Protein AF-A0A0M0SVV4-F1 (afdb_monomer_lite)

Sequence (139 aa):
MQYELIQNQTFRPVFERLLQEGLRLTVWFPDHIEVQSAEGLVEEAEELFGVTAEVIDDPQSFGKHILLPYLTEVEHREDGFIRYEAELTEELRHLVRELTLPMLTEGDFEVLYSYQIETDTERFFVEDWFQAELQKLPN

Radius of gyration: 15.94 Å; chains: 1; bounding box: 39×30×42 Å

Foldseek 3Di:
DDKDKDDAPRLPVVLLVLLVQFFKKKWKAFLDDDQDPCVVVQVVCCVVPVDRADDPSALQVVLCVVCVVQWDFDDDDPVRITMIMHTSDPVNSVSVCVLPVCCNPVVRRQNAMWMWTDHPFWIWTQHSPRTIMIDTDDD

Structure (mmCIF, N/CA/C/O backbone):
data_AF-A0A0M0SVV4-F1
#
_entry.id   AF-A0A0M0SVV4-F1
#
loop_
_atom_site.group_PDB
_atom_site.id
_atom_site.type_symbol
_atom_site.label_atom_id
_atom_site.label_alt_id
_atom_site.label_comp_id
_atom_site.label_asym_id
_atom_site.label_entity_id
_atom_site.label_seq_id
_atom_site.pdbx_PDB_ins_code
_atom_site.Cartn_x
_atom_site.Cartn_y
_atom_site.Cartn_z
_atom_site.occupancy
_atom_site.B_iso_or_equiv
_atom_site.auth_seq_id
_atom_site.auth_comp_id
_atom_site.auth_asym_id
_atom_site.auth_atom_id
_atom_site.pdbx_PDB_model_num
ATOM 1 N N . MET A 1 1 ? -14.526 15.061 8.306 1.00 54.16 1 MET A N 1
ATOM 2 C CA . MET A 1 1 ? -13.364 14.175 8.536 1.00 54.16 1 MET A CA 1
ATOM 3 C C . MET A 1 1 ? -12.107 14.994 8.298 1.00 54.16 1 MET A C 1
ATOM 5 O O . MET A 1 1 ? -12.141 15.856 7.430 1.00 54.16 1 MET A O 1
ATOM 9 N N . GLN A 1 2 ? -11.065 14.799 9.106 1.00 65.19 2 GLN A N 1
ATOM 10 C CA . GLN A 1 2 ? -9.784 15.498 8.967 1.00 65.19 2 GLN A CA 1
ATOM 11 C C . GLN A 1 2 ? -8.850 14.615 8.131 1.00 65.19 2 GLN A C 1
ATOM 13 O O . GLN A 1 2 ? -8.696 13.439 8.463 1.00 65.19 2 GLN A O 1
ATOM 18 N N . TYR A 1 3 ? -8.292 15.168 7.054 1.00 73.12 3 TYR A N 1
ATOM 19 C CA . TYR A 1 3 ? -7.272 14.526 6.226 1.00 73.12 3 TYR A CA 1
ATOM 20 C C . TYR A 1 3 ? -5.982 15.346 6.305 1.00 73.12 3 TYR A C 1
ATOM 22 O O . TYR A 1 3 ? -6.030 16.575 6.404 1.00 73.12 3 TYR A O 1
ATOM 30 N N . GLU A 1 4 ? -4.846 14.662 6.317 1.00 81.62 4 GLU A N 1
ATOM 31 C CA . GLU A 1 4 ? -3.512 15.251 6.311 1.00 81.62 4 GLU A CA 1
ATOM 32 C C . GLU A 1 4 ? -2.758 14.739 5.086 1.00 81.62 4 GLU A C 1
ATOM 34 O O . GLU A 1 4 ? -2.645 13.532 4.885 1.00 81.62 4 GLU A O 1
ATOM 39 N N . LEU A 1 5 ? -2.257 15.662 4.263 1.00 80.12 5 LEU A N 1
ATOM 40 C CA . LEU A 1 5 ? -1.395 15.329 3.136 1.00 80.12 5 LEU A CA 1
ATOM 41 C C . LEU A 1 5 ? 0.038 15.153 3.651 1.00 80.12 5 LEU A C 1
ATOM 43 O O . LEU A 1 5 ? 0.625 16.087 4.201 1.00 80.12 5 LEU A O 1
ATOM 47 N N . ILE A 1 6 ? 0.597 13.963 3.469 1.00 76.69 6 ILE A N 1
ATOM 48 C CA . ILE A 1 6 ? 1.941 13.595 3.904 1.00 76.69 6 ILE A CA 1
ATOM 49 C C . ILE A 1 6 ? 2.885 13.717 2.706 1.00 76.69 6 ILE A C 1
ATOM 51 O O . ILE A 1 6 ? 2.698 13.055 1.689 1.00 76.69 6 ILE A O 1
ATOM 55 N N . GLN A 1 7 ? 3.907 14.569 2.826 1.00 67.88 7 GLN A N 1
ATOM 56 C CA . GLN A 1 7 ? 4.898 14.818 1.776 1.00 67.88 7 GLN A CA 1
ATOM 57 C C . GLN A 1 7 ? 6.326 14.670 2.318 1.00 67.88 7 GLN A C 1
ATOM 59 O O . GLN A 1 7 ? 6.629 15.103 3.432 1.00 67.88 7 GLN A O 1
ATOM 64 N N . ASN A 1 8 ? 7.233 14.148 1.486 1.00 66.25 8 A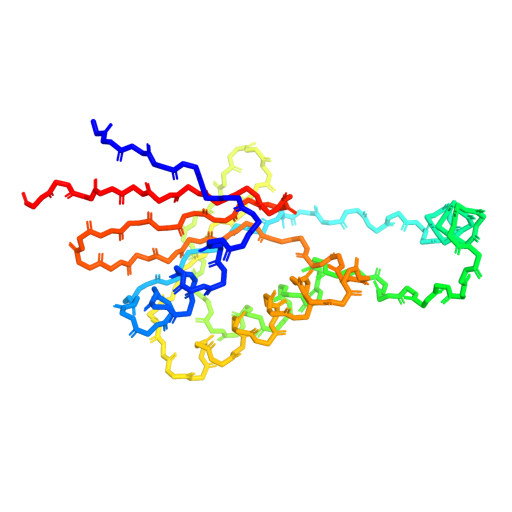SN A N 1
ATOM 65 C CA . ASN A 1 8 ? 8.681 14.157 1.726 1.00 66.25 8 ASN A CA 1
ATOM 66 C C . ASN A 1 8 ? 9.069 13.516 3.090 1.00 66.25 8 ASN A C 1
ATOM 68 O O . ASN A 1 8 ? 8.658 12.393 3.375 1.00 66.25 8 ASN A O 1
ATOM 72 N N . GLN A 1 9 ? 9.856 14.188 3.941 1.00 64.50 9 GLN A N 1
ATOM 73 C CA . GLN A 1 9 ? 10.524 13.611 5.126 1.00 64.50 9 GLN A CA 1
ATOM 74 C C . GLN A 1 9 ? 9.603 12.924 6.154 1.00 64.50 9 GLN A C 1
ATOM 76 O O . GLN A 1 9 ? 10.079 12.106 6.944 1.00 64.50 9 GLN A O 1
ATOM 81 N N . THR A 1 10 ? 8.305 13.236 6.170 1.00 74.69 10 THR A N 1
ATOM 82 C CA . THR A 1 10 ? 7.337 12.634 7.100 1.00 74.69 10 THR A CA 1
ATOM 83 C C . THR A 1 10 ? 6.695 11.354 6.570 1.00 74.69 10 THR A C 1
ATOM 85 O O . THR A 1 10 ? 6.134 10.604 7.367 1.00 74.69 10 THR A O 1
ATOM 88 N N . PHE A 1 11 ? 6.829 11.047 5.274 1.00 81.38 11 PHE A N 1
ATOM 89 C CA . PHE A 1 11 ? 6.246 9.847 4.672 1.00 81.38 11 PHE A CA 1
ATOM 90 C C . PHE A 1 11 ? 6.772 8.578 5.334 1.00 81.38 11 PHE A C 1
ATOM 92 O O . PHE A 1 11 ? 5.994 7.779 5.843 1.00 81.38 11 PHE A O 1
ATOM 99 N N . ARG A 1 12 ? 8.098 8.397 5.368 1.00 83.88 12 ARG A N 1
ATOM 100 C CA . ARG A 1 12 ? 8.705 7.138 5.815 1.00 83.88 12 ARG A CA 1
ATOM 101 C C . ARG A 1 12 ? 8.336 6.768 7.259 1.00 83.88 12 ARG A C 1
ATOM 103 O O . ARG A 1 12 ? 7.907 5.635 7.453 1.00 83.88 12 ARG A O 1
ATOM 110 N N . PRO A 1 13 ? 8.444 7.663 8.262 1.00 86.56 13 PRO A N 1
ATOM 111 C CA . PRO A 1 13 ? 8.035 7.328 9.627 1.00 86.56 13 PRO A CA 1
ATOM 112 C C . PRO A 1 13 ? 6.546 6.974 9.745 1.00 86.56 13 PRO A C 1
ATOM 114 O O . PRO A 1 13 ? 6.185 6.076 10.503 1.00 86.56 13 PRO A O 1
ATOM 117 N N . VAL A 1 14 ? 5.681 7.664 8.994 1.00 88.44 14 VAL A N 1
ATOM 118 C CA . VAL A 1 14 ? 4.232 7.411 8.991 1.00 88.44 14 VAL A CA 1
ATOM 119 C C . VAL A 1 14 ? 3.928 6.066 8.333 1.00 88.44 14 VAL A C 1
ATOM 121 O O . VAL A 1 14 ? 3.235 5.243 8.927 1.00 88.44 14 VAL A O 1
ATOM 124 N N . PHE A 1 15 ? 4.516 5.810 7.166 1.00 88.44 15 PHE A N 1
ATOM 125 C CA . PHE A 1 15 ? 4.411 4.547 6.447 1.00 88.44 15 PHE A CA 1
ATOM 126 C C . PHE A 1 15 ? 4.906 3.367 7.287 1.00 88.44 15 PHE A C 1
ATOM 128 O O . PHE A 1 15 ? 4.177 2.397 7.442 1.00 88.44 15 PHE A O 1
ATOM 135 N N . GLU A 1 16 ? 6.103 3.449 7.879 1.00 90.50 16 GLU A N 1
ATOM 136 C CA . GLU A 1 16 ? 6.659 2.358 8.692 1.00 90.50 16 GLU A CA 1
ATOM 137 C C . GLU A 1 16 ? 5.776 2.049 9.913 1.00 90.50 16 GLU A C 1
ATOM 139 O O . GLU A 1 16 ? 5.564 0.877 10.222 1.00 90.50 16 GLU A O 1
ATOM 144 N N . ARG A 1 17 ? 5.212 3.071 10.576 1.00 93.31 17 ARG A N 1
ATOM 145 C CA . ARG A 1 17 ? 4.256 2.879 11.680 1.00 93.31 17 ARG A CA 1
ATOM 146 C C . ARG A 1 17 ? 2.983 2.185 11.202 1.00 93.31 17 ARG A C 1
ATOM 148 O O . ARG A 1 17 ? 2.565 1.188 11.780 1.00 93.31 17 ARG A O 1
ATOM 155 N N . LEU A 1 18 ? 2.366 2.691 10.141 1.00 92.44 18 LEU A N 1
ATOM 156 C CA . LEU A 1 18 ? 1.107 2.142 9.636 1.00 92.44 18 LEU A CA 1
ATOM 157 C C . LEU A 1 18 ? 1.285 0.748 9.054 1.00 92.44 18 LEU A C 1
ATOM 159 O O . LEU A 1 18 ? 0.405 -0.087 9.190 1.00 92.44 18 LEU A O 1
ATOM 163 N N . LEU A 1 19 ? 2.443 0.448 8.478 1.00 92.00 19 LEU A N 1
ATOM 164 C CA . LEU A 1 19 ? 2.775 -0.898 8.048 1.00 92.00 19 LEU A CA 1
ATOM 165 C C . LEU A 1 19 ? 2.974 -1.855 9.230 1.00 92.00 19 LEU A C 1
ATOM 167 O O . LEU A 1 19 ? 2.904 -3.058 9.026 1.00 92.00 19 LEU A O 1
ATOM 171 N N . GLN A 1 20 ? 3.198 -1.373 10.457 1.00 93.12 20 GLN A N 1
ATOM 172 C CA . GLN A 1 20 ? 3.209 -2.189 11.682 1.00 93.12 20 GLN A CA 1
ATOM 173 C C . GLN A 1 20 ? 1.819 -2.305 12.320 1.00 93.12 20 GLN A C 1
ATOM 175 O O . GLN A 1 20 ? 1.453 -3.371 12.804 1.00 93.12 20 GLN A O 1
ATOM 180 N N . GLU A 1 21 ? 1.027 -1.237 12.294 1.00 94.00 21 GLU A N 1
ATOM 181 C CA . GLU A 1 21 ? -0.299 -1.174 12.932 1.00 94.00 21 GLU A CA 1
ATOM 182 C C . GLU A 1 21 ? -1.439 -1.640 12.011 1.00 94.00 21 GLU A C 1
ATOM 184 O O . GLU A 1 21 ? -2.521 -1.986 12.478 1.00 94.00 21 GLU A O 1
ATOM 189 N N . GLY A 1 22 ? -1.204 -1.650 10.700 1.00 93.12 22 GLY A N 1
ATOM 190 C CA . GLY A 1 22 ? -2.199 -1.916 9.668 1.00 93.12 22 GLY A CA 1
ATOM 191 C C . GLY A 1 22 ? -2.803 -3.305 9.781 1.00 93.12 22 GLY A C 1
ATOM 192 O O . GLY A 1 22 ? -2.109 -4.276 10.068 1.00 93.12 22 GLY A O 1
ATOM 193 N N . LEU A 1 23 ? -4.100 -3.398 9.531 1.00 94.88 23 LEU A N 1
ATOM 194 C CA . LEU A 1 23 ? -4.877 -4.633 9.564 1.00 94.88 23 LEU A CA 1
ATOM 195 C C . LEU A 1 23 ? -5.255 -5.092 8.158 1.00 94.88 23 LEU A C 1
ATOM 197 O O . LEU A 1 23 ? -5.335 -6.293 7.904 1.00 94.88 23 LEU A O 1
ATOM 201 N N . ARG A 1 24 ? -5.452 -4.144 7.237 1.00 96.25 24 ARG A N 1
ATOM 202 C CA . ARG A 1 24 ? -5.882 -4.416 5.866 1.00 96.25 24 ARG A CA 1
ATOM 203 C C . ARG A 1 24 ? -5.076 -3.617 4.857 1.00 96.25 24 ARG A C 1
ATOM 205 O O . ARG A 1 24 ? -4.814 -2.434 5.075 1.00 96.25 24 ARG A O 1
ATOM 212 N N . LEU A 1 25 ? -4.731 -4.281 3.757 1.00 95.12 25 LEU A N 1
ATOM 213 C CA . LEU A 1 25 ? -4.191 -3.675 2.549 1.00 95.12 25 LEU A CA 1
ATOM 214 C C . LEU A 1 25 ? -5.311 -3.637 1.515 1.00 95.12 25 LEU A C 1
ATOM 216 O O . LEU A 1 25 ? -5.941 -4.663 1.261 1.00 95.12 25 LEU A O 1
ATOM 220 N N . THR A 1 26 ? -5.522 -2.485 0.897 1.00 94.38 26 THR A N 1
ATOM 221 C CA . THR A 1 26 ? -6.310 -2.363 -0.330 1.00 94.38 26 THR A CA 1
ATOM 222 C C . THR A 1 26 ? -5.389 -1.896 -1.439 1.00 94.38 26 THR A C 1
ATOM 224 O O . THR A 1 26 ? -4.598 -0.981 -1.229 1.00 94.38 26 THR A O 1
ATOM 227 N N . VAL A 1 27 ? -5.472 -2.525 -2.605 1.00 90.88 27 VAL A N 1
ATOM 228 C CA . VAL A 1 27 ? -4.665 -2.171 -3.776 1.00 90.88 27 VAL A CA 1
ATOM 229 C C . VAL A 1 27 ? -5.586 -1.962 -4.964 1.00 90.88 27 VAL A C 1
ATOM 231 O O . VAL A 1 27 ? -6.548 -2.711 -5.142 1.00 90.88 27 VAL A O 1
ATOM 234 N N . TRP A 1 28 ? -5.285 -0.958 -5.780 1.00 88.50 28 TRP A N 1
ATOM 235 C CA . TRP A 1 28 ? -5.951 -0.739 -7.055 1.00 88.50 28 TRP A CA 1
ATOM 236 C C . TRP A 1 28 ? -4.948 -0.949 -8.176 1.00 88.50 28 TRP A C 1
ATOM 238 O O . TRP A 1 28 ? -3.954 -0.234 -8.267 1.00 88.50 28 TRP A O 1
ATOM 248 N N . PHE A 1 29 ? -5.230 -1.929 -9.029 1.00 84.94 29 PHE A N 1
ATOM 249 C CA . PHE A 1 29 ? -4.476 -2.139 -10.258 1.00 84.94 29 PHE A CA 1
ATOM 250 C C . PHE A 1 29 ? -5.328 -1.750 -11.458 1.00 84.94 29 PHE A C 1
ATOM 252 O O . PHE A 1 29 ? -6.524 -2.047 -11.443 1.00 84.94 29 PHE A O 1
ATOM 259 N N . PRO A 1 30 ? -4.742 -1.177 -12.516 1.00 78.25 30 PRO A N 1
ATOM 260 C CA . PRO A 1 30 ? -5.443 -1.060 -13.785 1.00 78.25 30 PRO A CA 1
ATOM 261 C C . PRO A 1 30 ? -5.851 -2.452 -14.307 1.00 78.25 30 PRO A C 1
ATOM 263 O O . PRO A 1 30 ? -5.152 -3.464 -14.110 1.00 78.25 30 PRO A O 1
ATOM 266 N N . ASP A 1 31 ? -7.028 -2.513 -14.927 1.00 75.12 31 ASP A N 1
ATOM 267 C CA . ASP A 1 31 ? -7.590 -3.709 -15.556 1.00 75.12 31 ASP A CA 1
ATOM 268 C C . ASP A 1 31 ? -6.795 -4.106 -16.809 1.00 75.12 31 ASP A C 1
ATOM 270 O O . ASP A 1 31 ? -6.570 -5.295 -17.058 1.00 75.12 31 ASP A O 1
ATOM 274 N N . HIS A 1 32 ? -6.272 -3.108 -17.517 1.00 66.44 32 HIS A N 1
ATOM 275 C CA . HIS A 1 32 ? -5.385 -3.225 -18.656 1.00 66.44 32 HIS A CA 1
ATOM 276 C C . HIS A 1 32 ? -4.152 -2.334 -18.474 1.00 66.44 32 HIS A C 1
ATOM 278 O O . HIS A 1 32 ? -4.272 -1.137 -18.232 1.00 66.44 32 HIS A O 1
ATOM 284 N N . ILE A 1 33 ? -2.963 -2.921 -18.620 1.00 61.59 33 ILE A N 1
ATOM 285 C CA . ILE A 1 33 ? -1.708 -2.172 -18.688 1.00 61.59 33 ILE A CA 1
ATOM 286 C C . ILE A 1 33 ? -1.270 -2.192 -20.153 1.00 61.59 33 ILE A C 1
ATOM 288 O O . ILE A 1 33 ? -0.909 -3.246 -20.682 1.00 61.59 33 ILE A O 1
ATOM 292 N N . GLU A 1 34 ? -1.368 -1.048 -20.833 1.00 52.28 34 GLU A N 1
ATOM 293 C CA . GLU A 1 34 ? -0.777 -0.888 -22.162 1.00 52.28 34 GLU A CA 1
ATOM 294 C C . GLU A 1 34 ? 0.734 -0.710 -21.996 1.00 52.28 34 GLU A C 1
ATOM 296 O O . GLU A 1 34 ? 1.204 0.357 -21.605 1.00 52.28 34 GLU A O 1
ATOM 301 N N . VAL A 1 35 ? 1.503 -1.759 -22.295 1.00 51.88 35 VAL A N 1
ATOM 302 C CA . VAL A 1 35 ? 2.967 -1.681 -22.361 1.00 51.88 35 VAL A CA 1
ATOM 303 C C . VAL A 1 35 ? 3.334 -0.800 -23.557 1.00 51.88 35 VAL A C 1
ATOM 305 O O . VAL A 1 35 ? 3.358 -1.261 -24.701 1.00 51.88 35 VAL A O 1
ATOM 308 N N . GLN A 1 36 ? 3.577 0.489 -23.321 1.00 47.44 36 GLN A N 1
ATOM 309 C CA . GLN A 1 36 ? 4.258 1.319 -24.309 1.00 47.44 36 GLN A CA 1
ATOM 310 C C . GLN A 1 36 ? 5.699 0.819 -24.426 1.00 47.44 36 GLN A C 1
ATOM 312 O O . GLN A 1 36 ? 6.331 0.506 -23.421 1.00 47.44 36 GLN A O 1
ATOM 317 N N . SER A 1 37 ? 6.215 0.695 -25.652 1.00 50.03 37 SER A N 1
ATOM 318 C CA . SER A 1 37 ? 7.600 0.276 -25.879 1.00 50.03 37 SER A CA 1
ATOM 319 C C . SER A 1 37 ? 8.534 1.198 -25.101 1.00 50.03 37 SER A C 1
ATOM 321 O O . SER A 1 37 ? 8.614 2.392 -25.400 1.00 50.03 37 SER A O 1
ATOM 323 N N . ALA A 1 38 ? 9.230 0.643 -24.116 1.00 53.38 38 ALA A N 1
ATOM 324 C CA . ALA A 1 38 ? 10.024 1.401 -23.161 1.00 53.38 38 ALA A CA 1
ATOM 325 C C . ALA A 1 38 ? 11.201 2.179 -23.776 1.00 53.38 38 ALA A C 1
ATOM 327 O O . ALA A 1 38 ? 11.804 3.014 -23.113 1.00 53.38 38 ALA A O 1
ATOM 328 N N . GLU A 1 39 ? 11.490 1.961 -25.060 1.00 53.66 39 GLU A N 1
ATOM 329 C CA . GLU A 1 39 ? 12.524 2.664 -25.825 1.00 53.66 39 GLU A CA 1
ATOM 330 C C . GLU A 1 39 ? 12.380 4.197 -25.763 1.00 53.66 39 GLU A C 1
ATOM 332 O O . GLU A 1 39 ? 13.383 4.890 -25.622 1.00 53.66 39 GLU A O 1
ATOM 337 N N . GLY A 1 40 ? 11.153 4.734 -25.802 1.00 55.12 40 GLY A N 1
ATOM 338 C CA . GLY A 1 40 ? 10.933 6.189 -25.773 1.00 55.12 40 GLY A CA 1
ATOM 339 C C . GLY A 1 40 ? 11.161 6.835 -24.401 1.00 55.12 40 GLY A C 1
ATOM 340 O O . GLY A 1 40 ? 11.650 7.958 -24.328 1.00 55.12 40 GLY A O 1
ATOM 341 N N . LEU A 1 41 ? 10.837 6.119 -23.320 1.00 54.91 41 LEU A N 1
ATOM 342 C CA . LEU A 1 41 ? 11.024 6.591 -21.941 1.00 54.91 41 LEU A CA 1
ATOM 343 C C . LEU A 1 41 ? 12.491 6.481 -21.502 1.00 54.91 41 LEU A C 1
ATOM 345 O O . LEU A 1 41 ? 12.979 7.332 -20.762 1.00 54.91 41 LEU A O 1
ATOM 349 N N . VAL A 1 42 ? 13.207 5.472 -22.008 1.00 59.03 42 VAL A N 1
ATOM 350 C CA . VAL A 1 42 ? 14.656 5.318 -21.811 1.00 59.03 42 VAL A CA 1
ATOM 351 C C . VAL A 1 42 ? 15.413 6.477 -22.434 1.00 59.03 42 VAL A C 1
ATOM 353 O O . VAL A 1 42 ? 16.187 7.117 -21.733 1.00 59.03 42 VAL A O 1
ATOM 356 N N . GLU A 1 43 ? 15.178 6.784 -23.715 1.00 58.94 43 GLU A N 1
ATOM 357 C CA . GLU A 1 43 ? 15.895 7.881 -24.382 1.00 58.94 43 GLU A CA 1
ATOM 358 C C . GLU A 1 43 ? 15.696 9.218 -23.653 1.00 58.94 43 GLU A C 1
ATOM 360 O O . GLU A 1 43 ? 16.662 9.951 -23.442 1.00 58.94 43 GLU A O 1
ATOM 365 N N . GLU A 1 44 ? 14.473 9.512 -23.202 1.00 52.38 44 GLU A N 1
ATOM 366 C CA . GLU A 1 44 ? 14.171 10.746 -22.469 1.00 52.38 44 GLU A CA 1
ATOM 367 C C . GLU A 1 44 ? 14.860 10.791 -21.091 1.00 52.38 44 GLU A C 1
ATOM 369 O O . GLU A 1 44 ? 15.442 11.815 -20.721 1.00 52.38 44 GLU A O 1
ATOM 374 N N . ALA A 1 45 ? 14.861 9.684 -20.340 1.00 54.44 45 ALA A N 1
ATOM 375 C CA . ALA A 1 45 ? 15.508 9.605 -19.030 1.00 54.44 45 ALA A CA 1
ATOM 376 C C . ALA A 1 45 ? 17.046 9.651 -19.120 1.00 54.44 45 ALA A C 1
ATOM 378 O O . ALA A 1 45 ? 17.700 10.359 -18.346 1.00 54.44 45 ALA A O 1
ATOM 379 N N . GLU A 1 46 ? 17.645 8.948 -20.083 1.00 71.31 46 GLU A N 1
ATOM 380 C CA . GLU A 1 46 ? 19.094 8.968 -20.303 1.00 71.31 46 GLU A CA 1
ATOM 381 C C . GLU A 1 46 ? 19.577 10.359 -20.750 1.00 71.31 46 GLU A C 1
ATOM 383 O O . GLU A 1 46 ? 20.616 10.832 -20.278 1.00 71.31 46 GLU A O 1
ATOM 388 N N . GLU A 1 47 ? 18.807 11.059 -21.594 1.00 71.19 47 GLU A N 1
ATOM 389 C CA . GLU A 1 47 ? 19.133 12.418 -22.047 1.00 71.19 47 GLU A CA 1
ATOM 390 C C . GLU A 1 47 ? 19.001 13.459 -20.922 1.00 71.19 47 GLU A C 1
ATOM 392 O O . GLU A 1 47 ? 19.858 14.340 -20.787 1.00 71.19 47 GLU A O 1
ATOM 397 N N . LEU A 1 48 ? 17.968 13.354 -20.079 1.00 60.41 48 LEU A N 1
ATOM 398 C CA . LEU A 1 48 ? 17.723 14.305 -18.990 1.00 60.41 48 LEU A CA 1
ATOM 399 C C . LEU A 1 48 ? 18.681 14.136 -17.806 1.00 60.41 48 LEU A C 1
ATOM 401 O O . LEU A 1 48 ? 19.060 15.133 -17.181 1.00 60.41 48 LEU A O 1
ATOM 405 N N . PHE A 1 49 ? 19.073 12.901 -17.489 1.00 52.91 49 PHE A N 1
ATOM 406 C CA . PHE A 1 49 ? 19.802 12.592 -16.255 1.00 52.91 49 PHE A CA 1
ATOM 407 C C . PHE A 1 49 ? 21.235 12.088 -16.480 1.00 52.91 49 PHE A C 1
ATOM 409 O O . PHE A 1 49 ? 22.014 12.043 -15.527 1.00 52.91 49 PHE A O 1
ATOM 416 N N . GLY A 1 50 ? 21.635 11.786 -17.722 1.00 59.03 50 GLY A N 1
ATOM 417 C CA . GLY A 1 50 ? 23.002 11.367 -18.058 1.00 59.03 50 GLY A CA 1
ATOM 418 C C . GLY A 1 50 ? 23.399 10.017 -17.452 1.00 59.03 50 GLY A C 1
ATOM 419 O O . GLY A 1 50 ? 24.578 9.791 -17.165 1.00 59.03 50 GLY A O 1
ATOM 420 N N . VAL A 1 51 ? 22.415 9.149 -17.220 1.00 53.94 51 VAL A N 1
ATOM 421 C CA . VAL A 1 51 ? 22.562 7.799 -16.658 1.00 53.94 51 VAL A CA 1
ATOM 422 C C . VAL A 1 51 ? 22.250 6.744 -17.720 1.00 53.94 51 VAL A C 1
ATOM 424 O O . VAL A 1 51 ? 21.782 7.083 -18.799 1.00 53.94 51 VAL A O 1
ATOM 427 N N . THR A 1 52 ? 22.531 5.473 -17.425 1.00 51.91 52 THR A N 1
ATOM 428 C CA . THR A 1 52 ? 22.043 4.336 -18.221 1.00 51.91 52 THR A CA 1
ATOM 429 C C . THR A 1 52 ? 20.791 3.799 -17.544 1.00 51.91 52 THR A C 1
ATOM 431 O O . THR A 1 52 ? 20.882 3.361 -16.396 1.00 51.91 52 THR A O 1
ATOM 434 N N . ALA A 1 53 ? 19.643 3.868 -18.216 1.00 49.22 53 ALA A N 1
ATOM 435 C CA . ALA A 1 53 ? 18.370 3.423 -17.656 1.00 49.22 53 ALA A CA 1
ATOM 436 C C . ALA A 1 53 ? 18.121 1.950 -18.024 1.00 49.22 53 ALA A C 1
ATOM 438 O O . ALA A 1 53 ? 18.059 1.595 -19.200 1.00 49.22 53 ALA A O 1
ATOM 439 N N . GLU A 1 54 ? 17.978 1.072 -17.027 1.00 44.50 54 GLU A N 1
ATOM 440 C CA . GLU A 1 54 ? 17.454 -0.283 -17.243 1.00 44.50 54 GLU A CA 1
ATOM 441 C C . GLU A 1 54 ? 15.938 -0.274 -17.043 1.00 44.50 54 GLU A C 1
ATOM 443 O O . GLU A 1 54 ? 15.438 0.052 -15.967 1.00 44.50 54 GLU A O 1
ATOM 448 N N . VAL A 1 55 ? 15.197 -0.652 -18.083 1.00 50.84 55 VAL A N 1
ATOM 449 C CA . VAL A 1 55 ? 13.741 -0.781 -18.010 1.00 50.84 55 VAL A CA 1
ATOM 450 C C . VAL A 1 55 ? 13.393 -2.083 -17.304 1.00 50.84 55 VAL A C 1
ATOM 452 O O . VAL A 1 55 ? 13.683 -3.174 -17.797 1.00 50.84 55 VAL A O 1
ATOM 455 N N . ILE A 1 56 ? 12.688 -1.980 -16.182 1.00 52.72 56 ILE A N 1
ATOM 456 C CA . ILE A 1 56 ? 11.829 -3.069 -15.721 1.00 52.72 56 ILE A CA 1
ATOM 457 C C . ILE A 1 56 ? 10.585 -3.007 -16.609 1.00 52.72 56 ILE A C 1
ATOM 459 O O . ILE A 1 56 ? 9.790 -2.091 -16.449 1.00 52.72 56 ILE A O 1
ATOM 463 N N . ASP A 1 57 ? 10.462 -3.933 -17.570 1.00 49.53 57 ASP A N 1
ATOM 464 C CA . ASP A 1 57 ? 9.543 -3.897 -18.736 1.00 49.53 57 ASP A CA 1
ATOM 465 C C . ASP A 1 57 ? 8.059 -3.585 -18.439 1.00 49.53 57 ASP A C 1
ATOM 467 O O . ASP A 1 57 ? 7.301 -3.303 -19.361 1.00 49.53 57 ASP A O 1
ATOM 471 N N . ASP A 1 58 ? 7.635 -3.627 -17.175 1.00 60.00 58 ASP A N 1
ATOM 472 C CA . ASP A 1 58 ? 6.389 -3.041 -16.684 1.00 60.00 58 ASP A CA 1
ATOM 473 C C . ASP A 1 58 ? 6.401 -3.062 -15.137 1.00 60.00 58 ASP A C 1
ATOM 475 O O . ASP A 1 58 ? 6.125 -4.103 -14.520 1.00 60.00 58 ASP A O 1
ATOM 479 N N . PRO A 1 59 ? 6.734 -1.950 -14.464 1.00 58.00 59 PRO A N 1
ATOM 480 C CA . PRO A 1 59 ? 6.832 -1.922 -13.010 1.00 58.00 59 PRO A CA 1
ATOM 481 C C . PRO A 1 59 ? 5.453 -2.043 -12.330 1.00 58.00 59 PRO A C 1
ATOM 483 O O . PRO A 1 59 ? 5.367 -2.549 -11.205 1.00 58.00 59 PRO A O 1
ATOM 486 N N . GLN A 1 60 ? 4.360 -1.698 -13.026 1.00 62.34 60 GLN A N 1
ATOM 487 C CA . GLN A 1 60 ? 2.992 -1.951 -12.560 1.00 62.34 60 GLN A CA 1
ATOM 488 C C . GLN A 1 60 ? 2.677 -3.446 -12.579 1.00 62.34 60 GLN A C 1
ATOM 490 O O . GLN A 1 60 ? 2.190 -3.990 -11.584 1.00 62.34 60 GLN A O 1
ATOM 495 N N . SER A 1 61 ? 3.010 -4.140 -13.671 1.00 65.31 61 SER A N 1
ATOM 496 C CA . SER A 1 61 ? 2.883 -5.599 -13.744 1.00 65.31 61 SER A CA 1
ATOM 497 C C . SER A 1 61 ? 3.804 -6.305 -12.763 1.00 65.31 61 SER A C 1
ATOM 499 O O . SER A 1 61 ? 3.414 -7.344 -12.237 1.00 65.31 61 SER A O 1
ATOM 501 N N . PHE A 1 62 ? 4.986 -5.763 -12.468 1.00 70.56 62 PHE A N 1
ATOM 502 C CA . PHE A 1 62 ? 5.887 -6.329 -11.466 1.00 70.56 62 PHE A CA 1
ATOM 503 C C . PHE A 1 62 ? 5.269 -6.285 -10.062 1.00 70.56 62 PHE A C 1
ATOM 505 O O . PHE A 1 62 ? 5.138 -7.327 -9.413 1.00 70.56 62 PHE A O 1
ATOM 512 N N . GLY A 1 63 ? 4.798 -5.111 -9.622 1.00 74.31 63 GLY A N 1
ATOM 513 C CA . GLY A 1 63 ? 4.098 -4.964 -8.342 1.00 74.31 63 GLY A CA 1
ATOM 514 C C . GLY A 1 63 ? 2.831 -5.822 -8.271 1.00 74.31 63 GLY A C 1
ATOM 515 O O . GLY A 1 63 ? 2.610 -6.544 -7.296 1.00 74.31 63 GLY A O 1
ATOM 516 N N . LYS A 1 64 ? 2.042 -5.830 -9.352 1.00 76.81 64 LYS A N 1
ATOM 517 C CA . LYS A 1 64 ? 0.852 -6.677 -9.502 1.00 76.81 64 LYS A CA 1
ATOM 518 C C . LYS A 1 64 ? 1.197 -8.161 -9.405 1.00 76.81 64 LYS A C 1
ATOM 520 O O . LYS A 1 64 ? 0.558 -8.878 -8.645 1.00 76.81 64 LYS A O 1
ATOM 525 N N . HIS A 1 65 ? 2.228 -8.632 -10.097 1.00 79.62 65 HIS A N 1
ATOM 526 C CA . HIS A 1 65 ? 2.656 -10.030 -10.067 1.00 79.62 65 HIS A CA 1
ATOM 527 C C . HIS A 1 65 ? 3.094 -10.482 -8.668 1.00 79.62 65 HIS A C 1
ATOM 529 O O . HIS A 1 65 ? 2.756 -11.589 -8.254 1.00 79.62 65 HIS A O 1
ATOM 535 N N . ILE A 1 66 ? 3.808 -9.623 -7.935 1.00 83.12 66 ILE A N 1
ATOM 536 C CA . ILE A 1 66 ? 4.288 -9.920 -6.579 1.00 83.12 66 ILE A CA 1
ATOM 537 C C . ILE A 1 66 ? 3.142 -9.950 -5.569 1.00 83.12 66 ILE A C 1
ATOM 539 O O . ILE A 1 66 ? 3.109 -10.828 -4.707 1.00 83.12 66 ILE A O 1
ATOM 543 N N . LEU A 1 67 ? 2.209 -8.998 -5.654 1.00 86.75 67 LEU A N 1
ATOM 544 C CA . LEU A 1 67 ? 1.157 -8.838 -4.652 1.00 86.75 67 LEU A CA 1
ATOM 545 C C . LEU A 1 67 ? -0.067 -9.718 -4.911 1.00 86.75 67 LEU A C 1
ATOM 547 O O . LEU A 1 67 ? -0.660 -10.204 -3.952 1.00 86.75 67 LEU A O 1
ATOM 551 N N . LEU A 1 68 ? -0.440 -9.960 -6.174 1.00 87.81 68 LEU A N 1
ATOM 552 C CA . LEU A 1 68 ? -1.647 -10.718 -6.535 1.00 87.81 68 LEU A CA 1
ATOM 553 C C . LEU A 1 68 ? -1.817 -12.058 -5.794 1.00 87.81 68 LEU A C 1
ATOM 555 O O . LEU A 1 68 ? -2.943 -12.342 -5.392 1.00 87.81 68 LEU A O 1
ATOM 559 N N . PRO A 1 69 ? -0.768 -12.872 -5.552 1.00 91.25 69 PRO A N 1
ATOM 560 C CA . PRO A 1 69 ? -0.902 -14.122 -4.800 1.00 91.25 69 PRO A CA 1
ATOM 561 C C . PRO A 1 69 ? -1.448 -13.964 -3.373 1.00 91.25 69 PRO A C 1
ATOM 563 O O . PRO A 1 69 ? -1.981 -14.923 -2.818 1.00 91.25 69 PRO A O 1
ATOM 566 N N . TYR A 1 70 ? -1.320 -12.775 -2.782 1.00 91.94 70 TYR A N 1
ATOM 567 C CA . TYR A 1 70 ? -1.763 -12.461 -1.420 1.00 91.94 70 TYR A CA 1
ATOM 568 C C . TYR A 1 70 ? -3.113 -11.746 -1.382 1.00 91.94 70 TYR A C 1
ATOM 570 O O . TYR A 1 70 ? -3.672 -11.546 -0.307 1.00 91.94 70 TYR A O 1
ATOM 578 N N . LEU A 1 71 ? -3.618 -11.332 -2.541 1.00 92.75 71 LEU A N 1
ATOM 579 C CA . LEU A 1 71 ? -4.733 -10.415 -2.683 1.00 92.75 71 LEU A CA 1
ATOM 580 C C . LEU A 1 71 ? -6.007 -11.143 -3.123 1.00 92.75 71 LEU A C 1
ATOM 582 O O . LEU A 1 71 ? -5.982 -12.061 -3.938 1.00 92.75 71 LEU A O 1
ATOM 586 N N . THR A 1 72 ? -7.148 -10.689 -2.612 1.00 94.81 72 THR A N 1
ATOM 587 C CA . THR A 1 72 ? -8.474 -11.127 -3.057 1.00 94.81 72 THR A CA 1
ATOM 588 C C . THR A 1 72 ? -9.125 -10.017 -3.867 1.0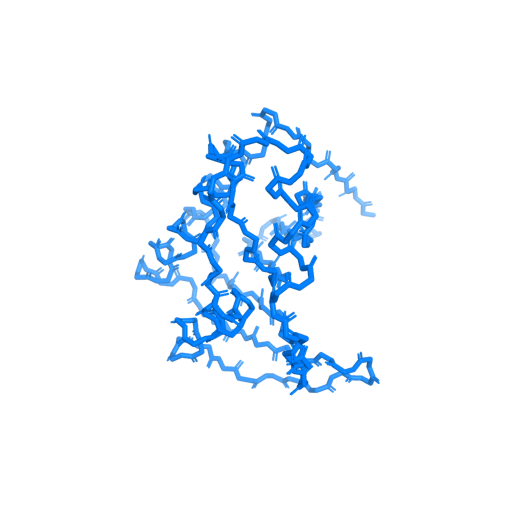0 94.81 72 THR A C 1
ATOM 590 O O . THR A 1 72 ? -9.219 -8.886 -3.400 1.00 94.81 72 THR A O 1
ATOM 593 N N . GLU A 1 73 ? -9.577 -10.329 -5.078 1.00 94.25 73 GLU A N 1
ATOM 594 C CA . GLU A 1 73 ? -10.342 -9.397 -5.907 1.00 94.25 73 GLU A CA 1
ATOM 595 C C . GLU A 1 73 ? -11.693 -9.079 -5.254 1.00 94.25 73 GLU A C 1
ATOM 597 O O . GLU A 1 73 ? -12.418 -9.986 -4.841 1.00 94.25 73 GLU A O 1
ATOM 602 N N . VAL A 1 74 ? -12.031 -7.793 -5.160 1.00 94.12 74 VAL A N 1
ATOM 603 C CA . VAL A 1 74 ? -13.264 -7.326 -4.509 1.00 94.12 74 VAL A CA 1
ATOM 604 C C . VAL A 1 74 ? -14.226 -6.702 -5.510 1.00 94.12 74 VAL A C 1
ATOM 606 O O . VAL A 1 74 ? -15.427 -6.959 -5.446 1.00 94.12 74 VAL A O 1
ATOM 609 N N . GLU A 1 75 ? -13.725 -5.854 -6.409 1.00 92.75 75 GLU A N 1
ATOM 610 C CA . GLU A 1 75 ? -14.577 -5.038 -7.274 1.00 92.75 75 GLU A CA 1
ATOM 611 C C . GLU A 1 75 ? -13.843 -4.563 -8.529 1.00 92.75 75 GLU A C 1
ATOM 613 O O . GLU A 1 75 ? -12.695 -4.129 -8.458 1.00 92.75 75 GLU A O 1
ATOM 618 N N . HIS A 1 76 ? -14.549 -4.570 -9.661 1.00 90.81 76 HIS A N 1
ATOM 619 C CA . HIS A 1 76 ? -14.142 -3.886 -10.889 1.00 90.81 76 HIS A CA 1
ATOM 620 C C . HIS A 1 76 ? -14.814 -2.520 -10.925 1.00 90.81 76 HIS A C 1
ATOM 622 O O . HIS A 1 76 ? -16.041 -2.433 -10.859 1.00 90.81 76 HIS A O 1
ATOM 628 N N . ARG A 1 77 ? -14.016 -1.460 -11.015 1.00 84.50 77 ARG A N 1
ATOM 629 C CA . ARG A 1 77 ? -14.498 -0.083 -11.083 1.00 84.50 77 ARG A CA 1
ATOM 630 C C . ARG A 1 77 ? -14.705 0.334 -12.538 1.00 84.50 77 ARG A C 1
ATOM 632 O O . ARG A 1 77 ? -14.007 -0.120 -13.439 1.00 84.50 77 ARG A O 1
ATOM 639 N N . GLU A 1 78 ? -15.648 1.246 -12.757 1.00 81.06 78 GLU A N 1
ATOM 640 C CA . GLU A 1 78 ? -15.997 1.754 -14.094 1.00 81.06 78 GLU A CA 1
ATOM 641 C C . GLU A 1 78 ? -14.864 2.547 -14.773 1.00 81.06 78 GLU A C 1
ATOM 643 O O . GLU A 1 78 ? -14.894 2.737 -15.986 1.00 81.06 78 GLU A O 1
ATOM 648 N N . ASP A 1 79 ? -13.868 3.001 -14.010 1.00 79.06 79 ASP A N 1
ATOM 649 C CA . ASP A 1 79 ? -12.705 3.753 -14.486 1.00 79.06 79 ASP A CA 1
ATOM 650 C C . ASP A 1 79 ? -11.514 2.872 -14.896 1.00 79.06 79 ASP A C 1
ATOM 652 O O . ASP A 1 79 ? -10.418 3.390 -15.092 1.00 79.06 79 ASP A O 1
ATOM 656 N N . GLY A 1 80 ? -11.720 1.559 -15.053 1.00 80.75 80 GLY A N 1
ATOM 657 C CA . GLY A 1 80 ? -10.681 0.640 -15.532 1.00 80.75 80 GLY A CA 1
ATOM 658 C C . GLY A 1 80 ? -9.698 0.204 -14.447 1.00 80.75 80 GLY A C 1
ATOM 659 O O . GLY A 1 80 ? -8.572 -0.179 -14.742 1.00 80.75 80 GLY A O 1
ATOM 660 N N . PHE A 1 81 ? -10.099 0.254 -13.174 1.00 84.38 81 PHE A N 1
ATOM 661 C CA . PHE A 1 81 ? -9.300 -0.257 -12.058 1.00 84.38 81 PHE A CA 1
ATOM 662 C C . PHE A 1 81 ? -10.004 -1.412 -11.356 1.00 84.38 81 PHE A C 1
ATOM 664 O O . PHE A 1 81 ? -11.211 -1.395 -11.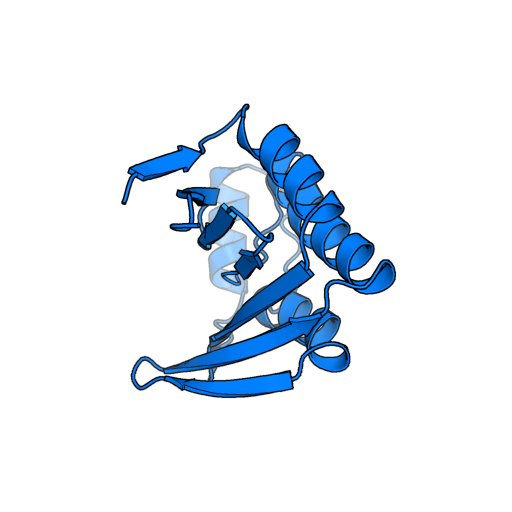126 1.00 84.38 81 PHE A O 1
ATOM 671 N N . ILE A 1 82 ? -9.227 -2.398 -10.926 1.00 88.75 82 ILE A N 1
ATOM 672 C CA . ILE A 1 82 ? -9.693 -3.513 -10.111 1.00 88.75 82 ILE A CA 1
ATOM 673 C C . ILE A 1 82 ? -9.178 -3.309 -8.687 1.00 88.75 82 ILE A C 1
ATOM 675 O O . ILE A 1 82 ? -7.978 -3.134 -8.462 1.00 88.75 82 ILE A O 1
ATOM 679 N N . ARG A 1 83 ? -10.103 -3.322 -7.724 1.00 92.31 83 ARG A N 1
ATOM 680 C CA . ARG A 1 83 ? -9.815 -3.247 -6.293 1.00 92.31 83 ARG A CA 1
ATOM 681 C C . ARG A 1 83 ? -9.580 -4.643 -5.736 1.00 92.31 83 ARG A C 1
ATOM 683 O O . ARG A 1 83 ? -10.422 -5.531 -5.885 1.00 92.31 83 ARG A O 1
ATOM 690 N N . TYR A 1 84 ? -8.486 -4.781 -5.005 1.00 94.19 84 TYR A N 1
ATOM 691 C CA . TYR A 1 84 ? -8.126 -5.981 -4.271 1.00 94.19 84 TYR A CA 1
ATOM 692 C C . TYR A 1 84 ? -7.922 -5.680 -2.792 1.00 94.19 84 TYR A C 1
ATOM 694 O O . TYR A 1 84 ? -7.526 -4.572 -2.431 1.00 94.19 84 TYR A O 1
ATOM 702 N N . GLU A 1 85 ? -8.146 -6.675 -1.939 1.00 96.06 85 GLU A N 1
ATOM 703 C CA . GLU A 1 85 ? -7.952 -6.566 -0.494 1.00 96.06 85 GLU A CA 1
ATOM 704 C C . GLU A 1 85 ? -7.238 -7.790 0.085 1.00 96.06 85 GLU A C 1
ATOM 706 O O . GLU A 1 85 ? -7.373 -8.908 -0.416 1.00 96.06 85 GLU A O 1
ATOM 711 N N . ALA A 1 86 ? -6.496 -7.576 1.169 1.00 96.06 86 ALA A N 1
ATOM 712 C CA . ALA A 1 86 ? -5.906 -8.636 1.978 1.00 96.06 86 ALA A CA 1
ATOM 713 C C . ALA A 1 86 ? -5.771 -8.216 3.442 1.00 96.06 86 ALA A C 1
ATOM 715 O O . ALA A 1 86 ? -5.614 -7.033 3.756 1.00 96.06 86 ALA A O 1
ATOM 716 N N . GLU A 1 87 ? -5.783 -9.197 4.343 1.00 96.31 87 GLU A N 1
ATOM 717 C CA . GLU A 1 87 ? -5.301 -8.992 5.708 1.00 96.31 87 GLU A CA 1
ATOM 718 C C . GLU A 1 87 ? -3.783 -8.781 5.696 1.00 96.31 87 GLU A C 1
ATOM 720 O O . GLU A 1 87 ? -3.045 -9.443 4.962 1.00 96.31 87 GLU A O 1
ATOM 725 N N . LEU A 1 88 ? -3.306 -7.845 6.513 1.00 93.62 88 LEU A N 1
ATOM 726 C CA . LEU A 1 88 ? -1.908 -7.424 6.514 1.00 93.62 88 LEU A CA 1
ATOM 727 C C . LEU A 1 88 ? -1.034 -8.413 7.312 1.00 93.62 88 LEU A C 1
ATOM 729 O O . LEU A 1 88 ? -0.724 -8.206 8.491 1.00 93.62 88 LEU A O 1
ATOM 733 N N . THR A 1 89 ? -0.642 -9.515 6.672 1.00 94.44 89 THR A N 1
ATOM 734 C CA . THR A 1 89 ? 0.270 -10.521 7.246 1.00 94.44 89 THR A CA 1
ATOM 735 C C . THR A 1 89 ? 1.706 -9.997 7.350 1.00 94.44 89 THR A C 1
ATOM 737 O O . THR A 1 89 ? 2.056 -8.996 6.728 1.00 94.44 89 THR A O 1
ATOM 740 N N . GLU A 1 90 ? 2.570 -10.658 8.131 1.00 93.31 90 GLU A N 1
ATOM 741 C CA . GLU A 1 90 ? 3.997 -10.289 8.203 1.00 93.31 90 GLU A CA 1
ATOM 742 C C . GLU A 1 90 ? 4.683 -10.353 6.832 1.00 93.31 90 GLU A C 1
ATOM 744 O O . GLU A 1 90 ? 5.412 -9.437 6.463 1.00 93.31 90 GLU A O 1
ATOM 749 N N . GLU A 1 91 ? 4.405 -11.395 6.048 1.00 92.88 91 GLU A N 1
ATOM 750 C CA . GLU A 1 91 ? 4.941 -11.552 4.693 1.00 92.88 91 GLU A CA 1
ATOM 751 C C . GLU A 1 91 ? 4.501 -10.405 3.776 1.00 92.88 91 GLU A C 1
ATOM 753 O O . GLU A 1 91 ? 5.333 -9.776 3.123 1.00 92.88 91 GLU A O 1
ATOM 758 N N . LEU A 1 92 ? 3.214 -10.046 3.804 1.00 92.31 92 LEU A N 1
ATOM 759 C CA . LEU A 1 92 ? 2.699 -8.942 3.000 1.00 92.31 92 LEU A CA 1
ATOM 760 C C . LEU A 1 92 ? 3.270 -7.587 3.450 1.00 92.31 92 LEU A C 1
ATOM 762 O O . LEU A 1 92 ? 3.562 -6.738 2.610 1.00 92.31 92 LEU A O 1
ATOM 766 N N . ARG A 1 93 ? 3.506 -7.387 4.755 1.00 93.38 93 ARG A N 1
ATOM 767 C CA . ARG A 1 93 ? 4.214 -6.200 5.273 1.00 93.38 93 ARG A CA 1
ATOM 768 C C . ARG A 1 93 ? 5.616 -6.098 4.699 1.00 93.38 93 ARG A C 1
ATOM 770 O O . ARG A 1 93 ? 6.026 -5.014 4.293 1.00 93.38 93 ARG A O 1
ATOM 777 N N . HIS A 1 94 ? 6.350 -7.206 4.676 1.00 90.69 94 HIS A N 1
ATOM 778 C CA . HIS A 1 94 ? 7.691 -7.233 4.105 1.00 90.69 94 HIS A CA 1
ATOM 779 C C . HIS A 1 94 ? 7.672 -6.863 2.622 1.00 90.69 94 HIS A C 1
ATOM 781 O O . HIS A 1 94 ? 8.405 -5.956 2.237 1.00 90.69 94 HIS A O 1
ATOM 787 N N . LEU A 1 95 ? 6.774 -7.458 1.836 1.00 88.75 95 LEU A N 1
ATOM 788 C CA . LEU A 1 95 ? 6.655 -7.165 0.405 1.00 88.75 95 LEU A CA 1
ATOM 789 C C . LEU A 1 95 ? 6.292 -5.703 0.135 1.00 88.75 95 LEU A C 1
ATOM 791 O O . LEU A 1 95 ? 6.958 -5.037 -0.651 1.00 88.75 95 LEU A O 1
ATOM 795 N N . VAL A 1 96 ? 5.287 -5.162 0.828 1.00 88.00 96 VAL A N 1
ATOM 796 C CA . VAL A 1 96 ? 4.903 -3.749 0.674 1.00 88.00 96 VAL A CA 1
ATOM 797 C C . VAL A 1 96 ? 6.065 -2.829 1.059 1.00 88.00 96 VAL A C 1
ATOM 799 O O . VAL A 1 96 ? 6.326 -1.845 0.377 1.00 88.00 96 VAL A O 1
ATOM 802 N N . ARG A 1 97 ? 6.831 -3.160 2.106 1.00 87.06 97 ARG A N 1
ATOM 803 C CA . ARG A 1 97 ? 8.027 -2.394 2.481 1.00 87.06 97 ARG A CA 1
ATOM 804 C C . ARG A 1 97 ? 9.102 -2.416 1.396 1.00 87.06 97 ARG A C 1
ATOM 806 O O . ARG A 1 97 ? 9.695 -1.372 1.136 1.00 87.06 97 ARG A O 1
ATOM 813 N N . GLU A 1 98 ? 9.385 -3.586 0.829 1.00 83.19 98 GLU A N 1
ATOM 814 C CA . GLU A 1 98 ? 10.392 -3.762 -0.223 1.00 83.19 98 GLU A CA 1
ATOM 815 C C . GLU A 1 98 ? 10.005 -3.048 -1.513 1.00 83.19 98 GLU A C 1
ATOM 817 O O . GLU A 1 98 ? 10.880 -2.520 -2.186 1.00 83.19 98 GLU A O 1
ATOM 822 N N . LEU A 1 99 ? 8.710 -2.970 -1.821 1.00 79.56 99 LEU A N 1
ATOM 823 C CA . LEU A 1 99 ? 8.221 -2.237 -2.984 1.00 79.56 99 LEU A CA 1
ATOM 824 C C . LEU A 1 99 ? 8.246 -0.718 -2.749 1.00 79.56 99 LEU A C 1
ATOM 826 O O . LEU A 1 99 ? 8.627 0.025 -3.643 1.00 79.56 99 LEU A O 1
ATOM 830 N N . THR A 1 100 ? 7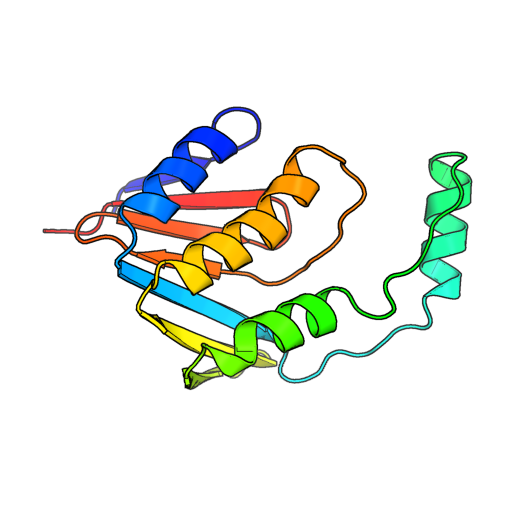.911 -0.239 -1.544 1.00 78.88 100 THR A N 1
ATOM 831 C CA . THR A 1 100 ? 7.795 1.204 -1.262 1.00 78.88 100 THR A CA 1
ATOM 832 C C . THR A 1 100 ? 9.116 1.889 -0.886 1.00 78.88 100 THR A C 1
ATOM 834 O O . THR A 1 100 ? 9.328 3.044 -1.245 1.00 78.88 100 THR A O 1
ATOM 837 N N . LEU A 1 101 ? 10.010 1.254 -0.114 1.00 75.25 101 LEU A N 1
ATOM 838 C CA . LEU A 1 101 ? 11.199 1.949 0.411 1.00 75.25 101 LEU A CA 1
ATOM 839 C C . LEU A 1 101 ? 12.235 2.342 -0.656 1.00 75.25 101 LEU A C 1
ATOM 841 O O . LEU A 1 101 ? 12.692 3.484 -0.581 1.00 75.25 101 LEU A O 1
ATOM 845 N N . PRO A 1 102 ? 12.601 1.481 -1.627 1.00 68.81 102 PRO A N 1
ATOM 846 C CA . PRO A 1 102 ? 13.535 1.853 -2.691 1.00 68.81 102 PRO A CA 1
ATOM 847 C C . PRO A 1 102 ? 13.057 3.074 -3.481 1.00 68.81 102 PRO A C 1
ATOM 849 O O . PRO A 1 102 ? 13.848 3.978 -3.743 1.00 68.81 102 PRO A O 1
ATOM 852 N N . MET A 1 103 ? 11.745 3.174 -3.732 1.00 65.75 103 MET A N 1
ATOM 853 C CA . MET A 1 103 ? 11.131 4.339 -4.381 1.00 65.75 103 MET A CA 1
ATOM 854 C C . MET A 1 103 ? 11.404 5.649 -3.618 1.00 65.75 103 MET A C 1
ATOM 856 O O . MET A 1 103 ? 11.622 6.692 -4.224 1.00 65.75 103 MET A O 1
ATOM 860 N N . LEU A 1 104 ? 11.430 5.610 -2.281 1.00 65.62 104 LEU A N 1
ATOM 861 C CA . LEU A 1 104 ? 11.666 6.795 -1.444 1.00 65.62 104 LEU A CA 1
ATOM 862 C C . LEU A 1 104 ? 13.140 7.197 -1.344 1.00 65.62 104 LEU A C 1
ATOM 864 O O . LEU A 1 104 ? 13.431 8.351 -1.025 1.00 65.62 104 LEU A O 1
ATOM 868 N N . THR A 1 105 ? 14.063 6.245 -1.485 1.00 63.28 105 THR A N 1
ATOM 869 C CA . THR A 1 105 ? 15.481 6.453 -1.151 1.00 63.28 105 THR A CA 1
ATOM 870 C C . THR A 1 105 ? 16.398 6.522 -2.355 1.00 63.28 105 THR A C 1
ATOM 872 O O . THR A 1 105 ? 17.440 7.167 -2.259 1.00 63.28 105 THR A O 1
ATOM 875 N N . GLU A 1 106 ? 16.040 5.860 -3.452 1.00 59.41 106 GLU A N 1
ATOM 876 C CA . GLU A 1 106 ? 16.933 5.657 -4.596 1.00 59.41 106 GLU A CA 1
ATOM 877 C C . GLU A 1 106 ? 16.447 6.366 -5.865 1.00 59.41 106 GLU A C 1
ATOM 879 O O . GLU A 1 106 ? 17.212 6.465 -6.811 1.00 59.41 106 GLU A O 1
ATOM 884 N N . GLY A 1 107 ? 15.240 6.952 -5.865 1.00 50.44 107 GLY A N 1
ATOM 885 C CA . GLY A 1 107 ? 14.760 7.882 -6.902 1.00 50.44 107 GLY A CA 1
ATOM 886 C C . GLY A 1 107 ? 14.416 7.261 -8.261 1.00 50.44 107 GLY A C 1
ATOM 887 O O . GLY A 1 107 ? 13.604 7.834 -8.977 1.00 50.44 107 GLY A O 1
ATOM 888 N N . ASP A 1 108 ? 14.949 6.078 -8.564 1.00 50.97 108 ASP A N 1
ATOM 889 C CA . ASP A 1 108 ? 14.889 5.444 -9.889 1.00 50.97 108 ASP A CA 1
ATOM 890 C C . ASP A 1 108 ? 13.866 4.288 -9.977 1.00 50.97 108 ASP A C 1
ATOM 892 O O . ASP A 1 108 ? 13.979 3.412 -10.831 1.00 50.97 108 ASP A O 1
ATOM 896 N N . PHE A 1 109 ? 12.878 4.226 -9.074 1.00 50.25 109 PHE A N 1
ATOM 897 C CA . PHE A 1 109 ? 11.939 3.096 -9.000 1.00 50.25 109 PHE A CA 1
ATOM 898 C C . PHE A 1 109 ? 10.490 3.541 -9.265 1.00 50.25 109 PHE A C 1
ATOM 900 O O . PHE A 1 109 ? 9.840 4.129 -8.401 1.00 50.25 109 PHE A O 1
ATOM 907 N N . GLU A 1 110 ? 9.974 3.245 -10.462 1.00 50.84 110 GLU A N 1
ATOM 908 C CA . GLU A 1 110 ? 8.642 3.652 -10.946 1.00 50.84 110 GLU A CA 1
ATOM 909 C C . GLU A 1 110 ? 7.564 2.566 -10.740 1.00 50.84 110 GLU A C 1
ATOM 911 O O . GLU A 1 110 ? 6.835 2.212 -11.660 1.00 50.84 110 GLU A O 1
ATOM 916 N N . VAL A 1 111 ? 7.429 1.978 -9.546 1.00 54.25 111 VAL A N 1
ATOM 917 C CA . VAL A 1 111 ? 6.342 1.005 -9.296 1.00 54.25 111 VAL A CA 1
ATOM 918 C C . VAL A 1 111 ? 5.033 1.732 -8.996 1.00 54.25 111 VAL A C 1
ATOM 920 O O . VAL A 1 111 ? 4.811 2.228 -7.896 1.00 54.25 111 VAL A O 1
ATOM 923 N N . LEU A 1 112 ? 4.155 1.785 -9.997 1.00 63.78 112 LEU A N 1
ATOM 924 C CA . LEU A 1 112 ? 2.890 2.517 -9.951 1.00 63.78 112 LEU A CA 1
ATOM 925 C C . LEU A 1 112 ? 1.723 1.576 -9.609 1.00 63.78 112 LEU A C 1
ATOM 927 O O . LEU A 1 112 ? 1.147 0.910 -10.469 1.00 63.78 112 LEU A O 1
ATOM 931 N N . TYR A 1 113 ? 1.365 1.513 -8.333 1.00 72.19 113 TYR A N 1
ATOM 932 C CA . TYR A 1 113 ? 0.021 1.120 -7.932 1.00 72.19 113 TYR A CA 1
ATOM 933 C C . TYR A 1 113 ? -0.379 1.902 -6.692 1.00 72.19 113 TYR A C 1
ATOM 935 O O . TYR A 1 113 ? 0.388 2.046 -5.736 1.00 72.19 113 TYR A O 1
ATOM 943 N N . SER A 1 114 ? -1.623 2.358 -6.682 1.00 83.62 114 SER A N 1
ATOM 944 C CA . SER A 1 114 ? -2.173 3.021 -5.517 1.00 83.62 114 SER A CA 1
ATOM 945 C C . SER A 1 114 ? -2.565 1.976 -4.482 1.00 83.62 114 SER A C 1
ATOM 947 O O . SER A 1 114 ? -3.165 0.940 -4.801 1.00 83.62 114 SER A O 1
ATOM 949 N N . TYR A 1 115 ? -2.238 2.240 -3.224 1.00 88.75 115 TYR A N 1
ATOM 950 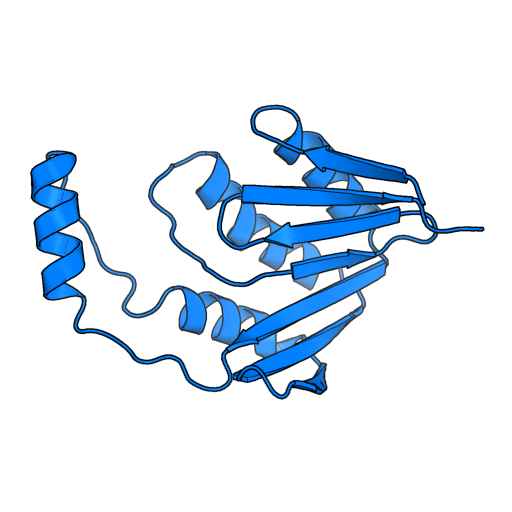C CA . TYR A 1 115 ? -2.571 1.338 -2.131 1.00 88.75 115 TYR A CA 1
ATOM 951 C C . TYR A 1 115 ? -3.034 2.086 -0.893 1.00 88.75 115 TYR A C 1
ATOM 953 O O . TYR A 1 115 ? -2.784 3.272 -0.701 1.00 88.75 115 TYR A O 1
ATOM 961 N N . GLN A 1 116 ? -3.733 1.362 -0.033 1.00 92.44 116 GLN A N 1
ATOM 962 C CA . GLN A 1 116 ? -4.256 1.869 1.215 1.00 92.44 116 GLN A CA 1
ATOM 963 C C . GLN A 1 116 ? -3.971 0.886 2.339 1.00 92.44 116 GLN A C 1
ATOM 965 O O . GLN A 1 116 ? -4.219 -0.310 2.202 1.00 92.44 116 GLN A O 1
ATOM 970 N N . ILE A 1 117 ? -3.502 1.407 3.467 1.00 93.81 117 ILE A N 1
ATOM 971 C CA . ILE A 1 117 ? -3.357 0.661 4.714 1.00 93.81 117 ILE A CA 1
ATOM 972 C C . ILE A 1 117 ? -4.394 1.190 5.702 1.00 93.81 117 ILE A C 1
ATOM 974 O O . ILE A 1 117 ? -4.435 2.389 5.985 1.00 93.81 117 ILE A O 1
ATOM 978 N N . GLU A 1 118 ? -5.238 0.303 6.222 1.00 94.06 118 GLU A N 1
ATOM 979 C CA . GLU A 1 118 ? -6.218 0.637 7.261 1.00 94.06 118 GLU A CA 1
ATOM 980 C C . GLU A 1 118 ? -5.783 0.069 8.613 1.00 94.06 118 GLU A C 1
ATOM 982 O O . GLU A 1 118 ? -5.424 -1.105 8.716 1.00 94.06 118 GLU A O 1
ATOM 987 N N . THR A 1 119 ? -5.845 0.900 9.650 1.00 92.44 119 THR A N 1
ATOM 988 C CA . THR A 1 119 ? -5.806 0.499 11.062 1.00 92.44 119 THR A CA 1
ATOM 989 C C . THR A 1 119 ? -7.213 0.615 11.655 1.00 92.44 119 THR A C 1
ATOM 991 O O . THR A 1 119 ? -8.154 1.028 10.977 1.00 92.44 119 THR A O 1
ATOM 994 N N . ASP A 1 120 ? -7.368 0.322 12.947 1.00 89.75 120 ASP A N 1
ATOM 995 C CA . ASP A 1 120 ? -8.636 0.544 13.658 1.00 89.75 120 ASP A CA 1
ATOM 996 C C . ASP A 1 120 ? -9.083 2.017 13.690 1.00 89.75 120 ASP A C 1
ATOM 998 O O . ASP A 1 120 ? -10.256 2.308 13.913 1.00 89.75 120 ASP A O 1
ATOM 1002 N N . TH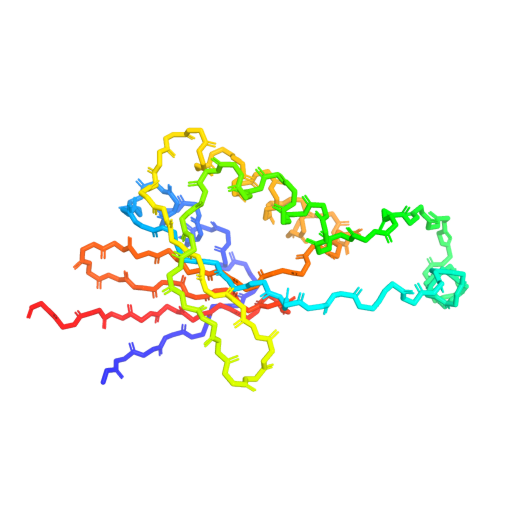R A 1 121 ? -8.156 2.963 13.512 1.00 90.06 121 THR A N 1
ATOM 1003 C CA . THR A 1 121 ? -8.418 4.398 13.744 1.00 90.06 121 THR A CA 1
ATOM 1004 C C . THR A 1 121 ? -7.982 5.299 12.598 1.00 90.06 121 THR A C 1
ATOM 1006 O O . THR A 1 121 ? -8.328 6.483 12.570 1.00 90.06 121 THR A O 1
ATOM 1009 N N . GLU A 1 122 ? -7.226 4.769 11.642 1.00 93.19 122 GLU A N 1
ATOM 1010 C CA . GLU A 1 122 ? -6.594 5.540 10.583 1.00 93.19 122 GLU A CA 1
ATOM 1011 C C . GLU A 1 122 ? -6.653 4.798 9.255 1.00 93.19 122 GLU A C 1
ATOM 1013 O O . GLU A 1 122 ? -6.658 3.572 9.180 1.00 93.19 122 GLU A O 1
ATOM 1018 N N . ARG A 1 123 ? -6.656 5.585 8.189 1.00 92.88 123 ARG A N 1
ATOM 1019 C CA . ARG A 1 123 ? -6.553 5.132 6.814 1.00 92.88 123 ARG A CA 1
ATOM 1020 C C . ARG A 1 123 ? -5.457 5.930 6.141 1.00 92.88 123 ARG A C 1
ATOM 1022 O O . ARG A 1 123 ? -5.486 7.157 6.179 1.00 92.88 123 ARG A O 1
ATOM 1029 N N . PHE A 1 124 ? -4.516 5.233 5.531 1.00 91.94 124 PHE A N 1
ATOM 1030 C CA . PHE A 1 124 ? -3.404 5.837 4.820 1.00 91.94 124 PHE A CA 1
ATOM 1031 C C . PHE A 1 124 ? -3.431 5.396 3.378 1.00 91.94 124 PHE A C 1
ATOM 1033 O O . PHE A 1 124 ? -3.165 4.232 3.090 1.00 91.94 124 PHE A O 1
ATOM 1040 N N . PHE A 1 125 ? -3.806 6.317 2.506 1.00 90.50 125 PHE A N 1
ATOM 1041 C CA . PHE A 1 125 ? -3.829 6.115 1.069 1.00 90.50 125 PHE A CA 1
ATOM 1042 C C . PHE A 1 125 ? -2.538 6.667 0.480 1.00 90.50 125 PHE A C 1
ATOM 1044 O O . PHE A 1 125 ? -2.137 7.766 0.841 1.00 90.50 125 PHE A O 1
ATOM 1051 N N . VAL A 1 126 ? -1.887 5.909 -0.391 1.00 85.25 126 VAL A N 1
ATOM 1052 C CA . VAL A 1 126 ? -0.699 6.324 -1.132 1.00 85.25 126 VAL A CA 1
ATOM 1053 C C . VAL A 1 126 ? -1.049 6.270 -2.608 1.00 85.25 126 VAL A C 1
ATOM 1055 O O . VAL A 1 126 ? -1.340 5.200 -3.142 1.00 85.25 126 VAL A O 1
ATOM 1058 N N . GLU A 1 127 ? -1.041 7.441 -3.230 1.00 75.69 127 GLU A N 1
ATOM 1059 C CA . GLU A 1 127 ? -1.204 7.622 -4.663 1.00 75.69 127 GLU A CA 1
ATOM 1060 C C . GLU A 1 127 ? 0.152 7.489 -5.367 1.00 75.69 127 GLU A C 1
ATOM 1062 O O . GLU A 1 127 ? 1.203 7.818 -4.805 1.00 75.69 127 GLU A O 1
ATOM 1067 N N . ASP A 1 128 ? 0.083 7.060 -6.624 1.00 65.88 128 ASP A N 1
ATOM 1068 C CA . ASP A 1 128 ? 1.143 6.811 -7.605 1.00 65.88 128 ASP A CA 1
ATOM 1069 C C . ASP A 1 128 ? 2.323 7.823 -7.630 1.00 65.88 128 ASP A C 1
ATOM 1071 O O . ASP A 1 128 ? 3.394 7.502 -8.130 1.00 65.88 128 ASP A O 1
ATOM 1075 N N . TRP A 1 129 ? 2.170 9.036 -7.083 1.00 57.88 129 TRP A N 1
ATOM 1076 C CA . TRP A 1 129 ? 3.140 10.144 -7.167 1.00 57.88 129 TRP A CA 1
ATOM 1077 C C . TRP A 1 129 ? 3.700 10.584 -5.800 1.00 57.88 129 TRP A C 1
ATOM 1079 O O . TRP A 1 129 ? 4.023 11.756 -5.593 1.00 57.88 129 TRP A O 1
ATOM 1089 N N . PHE A 1 130 ? 3.796 9.659 -4.838 1.00 61.59 130 PHE A N 1
ATOM 1090 C CA . PHE A 1 130 ? 4.189 9.935 -3.442 1.00 61.59 130 PHE A CA 1
ATOM 1091 C C . PHE A 1 130 ? 3.289 10.958 -2.736 1.00 61.59 130 PHE A C 1
ATOM 1093 O O . PHE A 1 130 ? 3.707 11.625 -1.783 1.00 61.59 130 PHE A O 1
ATOM 1100 N N . GLN A 1 131 ? 2.044 11.088 -3.189 1.00 69.75 131 GLN A N 1
ATOM 1101 C CA . GLN A 1 131 ? 1.026 11.811 -2.445 1.00 69.75 131 GLN A CA 1
ATOM 1102 C C . GLN A 1 131 ? 0.335 10.813 -1.542 1.00 69.75 131 GLN A C 1
ATOM 1104 O O . GLN A 1 131 ? -0.343 9.904 -2.010 1.00 69.75 131 GLN A O 1
ATOM 1109 N N . ALA A 1 132 ? 0.557 10.955 -0.239 1.00 81.75 132 ALA A N 1
ATOM 1110 C CA . ALA A 1 132 ? -0.138 10.133 0.724 1.00 81.75 132 ALA A CA 1
ATOM 1111 C C . ALA A 1 132 ? -1.118 10.949 1.547 1.00 81.75 132 ALA A C 1
ATOM 1113 O O . ALA A 1 132 ? -0.808 12.040 2.023 1.00 81.75 132 ALA A O 1
ATOM 1114 N N . GLU A 1 133 ? -2.299 10.391 1.742 1.00 88.75 133 GLU A N 1
ATOM 1115 C CA . GLU A 1 133 ? -3.362 10.974 2.533 1.00 88.75 133 GLU A CA 1
ATOM 1116 C C . GLU A 1 133 ? -3.560 10.138 3.790 1.00 88.75 133 GLU A C 1
ATOM 1118 O O . GLU A 1 133 ? -3.919 8.961 3.730 1.00 88.75 133 GLU A O 1
ATOM 1123 N N . LEU A 1 134 ? -3.342 10.759 4.947 1.00 89.88 134 LEU A N 1
ATOM 1124 C CA . LEU A 1 134 ? -3.679 10.179 6.237 1.00 89.88 134 LEU A CA 1
ATOM 1125 C C . LEU A 1 134 ? -5.037 10.710 6.692 1.00 89.88 134 LEU A C 1
ATOM 1127 O O . LEU A 1 134 ? -5.225 11.907 6.917 1.00 89.88 134 LEU A O 1
ATOM 1131 N N . GLN A 1 135 ? -5.991 9.809 6.867 1.00 91.19 135 GLN A N 1
ATOM 1132 C CA . GLN A 1 135 ? -7.342 10.104 7.310 1.00 91.19 135 GLN A CA 1
ATOM 1133 C C . GLN A 1 135 ? -7.617 9.434 8.655 1.00 91.19 135 GLN A C 1
ATOM 1135 O O . GLN A 1 135 ? -7.400 8.236 8.820 1.00 91.19 135 GLN A O 1
ATOM 1140 N N . LYS A 1 136 ? -8.176 10.188 9.608 1.00 89.44 136 LYS A N 1
ATOM 1141 C CA . LYS A 1 136 ? -8.704 9.615 10.855 1.00 89.44 136 LYS A CA 1
ATOM 1142 C C . LYS A 1 136 ? -10.107 9.060 10.638 1.00 89.44 136 LYS A C 1
ATOM 1144 O O . LYS A 1 136 ? -10.981 9.769 10.125 1.00 89.44 136 LYS A O 1
ATOM 1149 N N . LEU A 1 137 ? -10.322 7.820 11.056 1.00 84.31 137 LEU A N 1
ATOM 1150 C CA . LEU A 1 137 ? -11.620 7.164 11.015 1.00 84.31 137 LEU A CA 1
ATOM 1151 C C . LEU A 1 137 ? -12.472 7.620 12.215 1.00 84.31 137 LEU A C 1
ATOM 1153 O O . LEU A 1 137 ? -11.941 7.849 13.304 1.00 84.31 137 LEU A O 1
ATOM 1157 N N . PRO A 1 138 ? -13.785 7.832 12.031 1.00 74.69 138 PRO A N 1
ATOM 1158 C CA . PRO A 1 138 ? -14.684 8.066 13.149 1.00 74.69 138 PRO A CA 1
ATOM 1159 C C . PRO A 1 138 ? -14.798 6.770 13.962 1.00 74.69 138 PRO A C 1
ATOM 1161 O O . PRO A 1 138 ? -15.225 5.755 13.417 1.00 74.69 138 PRO A O 1
ATOM 1164 N N . ASN A 1 139 ? -14.385 6.828 15.232 1.00 60.06 139 ASN A N 1
ATOM 1165 C CA . ASN A 1 139 ? -14.573 5.746 16.206 1.00 60.06 139 ASN A CA 1
ATOM 1166 C C . ASN A 1 139 ? -16.029 5.270 16.280 1.00 60.06 139 ASN A C 1
ATOM 1168 O O . ASN A 1 139 ? -16.934 6.139 16.225 1.00 60.06 139 ASN A O 1
#

Secondary structure (DSSP, 8-state):
--EEEE-GGGHHHHHHHHHHH--EEEEEEES------THHHHHHHHHHH-SPPPP-S-HHHHHHHHHGGG-EEEEE-TTSEEEEEEE--HHHHHHHHHHHHHHHHTS------EEEEE-SSEEEEEETTTEEEEEEPP-

pLDDT: mean 76.66, std 15.71, range [44.5, 96.31]